Protein AF-A0A1H0K3L9-F1 (afdb_monomer)

Mean predicted aligned error: 3.9 Å

Foldseek 3Di:
DADDLVRLLVLLVVQCVVQAPDAFRKDFLLSSCVSVVVHDLVSNLVSLQVCCVPVPNFKDFDAPPPDDDDDVSQVVRFRDDPNGTGGIITGHDD

pLDDT: mean 91.16, std 9.51, range [56.59, 98.25]

Nearest PDB structures (foldseek):
  4rgw-assembly1_A  TM=5.140E-01  e=5.679E-01  Homo sapiens
  5w1e-assembly1_A  TM=6.101E-01  e=2.213E+00  Streptomyces coelicolor A3(2)
  9jpj-assembly1_J  TM=5.457E-01  e=4.230E+00  Achromobacter denitrificans NBRC 15125

Secondary structure (DSSP, 8-state):
-PPPHHHHHHHHHHHHHHH-SSTT--EEHHHHHHT-TTS-HHHHHHHHHHHHHHSTT-EEEEES-S-S---HHHHHH-EEETTEEEEEEEE---

Radius of gyration: 12.46 Å; Cα contacts (8 Å, |Δi|>4): 114; chains: 1; bounding box: 30×31×34 Å

Solvent-accessible surface area (backbone atoms only — not comparable to full-atom values): 5610 Å² total; per-residue (Å²): 131,83,81,50,67,70,58,50,46,53,49,51,53,52,42,48,65,73,66,32,90,50,88,68,33,77,34,49,35,48,65,47,49,70,72,40,76,92,53,58,69,66,62,51,48,54,36,52,55,45,44,43,70,67,49,83,81,31,35,44,73,37,55,69,89,76,80,88,83,81,47,71,62,40,62,72,42,35,41,80,55,99,90,42,57,20,36,32,40,33,58,52,82,134

Sequence (94 aa):
MALTTAEIETRIRSAYFQLARKRQDWVGMVALRALLTDISRDEIDDTLRHMSRTDGRRVFLAPESCQIDLTQADRDAAVRFGGDDNHLLVILPD

Structure (mmCIF, N/CA/C/O backbone):
data_AF-A0A1H0K3L9-F1
#
_entry.id   AF-A0A1H0K3L9-F1
#
loop_
_atom_site.group_PDB
_atom_site.id
_atom_site.type_symbol
_atom_site.label_atom_id
_atom_site.label_alt_id
_atom_site.label_comp_id
_atom_site.label_asym_id
_atom_site.label_entity_id
_atom_site.label_seq_id
_atom_site.pdbx_PDB_ins_code
_atom_site.Cartn_x
_atom_site.Cartn_y
_atom_site.Cartn_z
_atom_site.occupancy
_atom_site.B_iso_or_equiv
_atom_site.auth_seq_id
_atom_site.auth_comp_id
_atom_site.au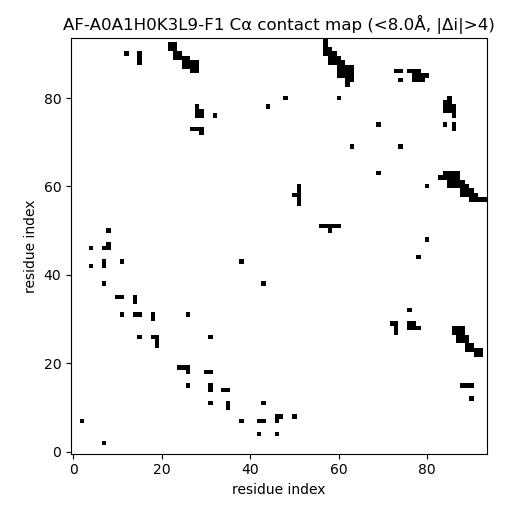th_asym_id
_atom_site.auth_atom_id
_atom_site.pdbx_PDB_model_num
ATOM 1 N N . MET A 1 1 ? -13.511 -6.019 17.825 1.00 69.00 1 MET A N 1
ATOM 2 C CA . MET A 1 1 ? -13.868 -4.709 17.241 1.00 69.00 1 MET A CA 1
ATOM 3 C C . MET A 1 1 ? -13.236 -4.659 15.865 1.00 69.00 1 MET A C 1
ATOM 5 O O . MET A 1 1 ? -12.119 -5.145 15.749 1.00 69.00 1 MET A O 1
ATOM 9 N N . ALA A 1 2 ? -13.951 -4.182 14.846 1.00 81.25 2 ALA A N 1
ATOM 10 C CA . ALA A 1 2 ? -13.351 -3.957 13.531 1.00 81.25 2 ALA A CA 1
ATOM 11 C C . ALA A 1 2 ? -12.398 -2.755 13.609 1.00 81.25 2 ALA A C 1
ATOM 13 O O . ALA A 1 2 ? -12.671 -1.826 14.374 1.00 81.25 2 ALA A O 1
ATOM 14 N N . LEU A 1 3 ? -11.290 -2.796 12.868 1.00 90.44 3 LEU A N 1
ATOM 15 C CA . LEU A 1 3 ? -10.356 -1.675 12.790 1.00 90.44 3 LEU A CA 1
ATOM 16 C C . LEU A 1 3 ? -10.982 -0.540 11.973 1.00 90.44 3 LEU A C 1
ATOM 18 O O . LEU A 1 3 ? -11.702 -0.764 11.004 1.00 90.44 3 LEU A O 1
ATOM 22 N N . THR A 1 4 ? -10.698 0.693 12.359 1.00 95.12 4 THR A N 1
ATOM 23 C CA . THR A 1 4 ? -11.045 1.886 11.585 1.00 95.12 4 THR A CA 1
ATOM 24 C C . THR A 1 4 ? -10.057 2.095 10.436 1.00 95.12 4 THR A C 1
ATOM 26 O O . THR A 1 4 ? -8.907 1.657 10.496 1.00 95.12 4 THR A O 1
ATOM 29 N N . THR A 1 5 ? -10.459 2.848 9.406 1.00 94.38 5 THR A N 1
ATOM 30 C CA . THR A 1 5 ? -9.571 3.220 8.287 1.00 94.38 5 THR A CA 1
ATOM 31 C C . THR A 1 5 ? -8.283 3.898 8.766 1.00 94.38 5 THR A C 1
ATOM 33 O O . THR A 1 5 ? -7.213 3.590 8.256 1.00 94.38 5 THR A O 1
ATOM 36 N N . ALA A 1 6 ? -8.354 4.761 9.787 1.00 95.12 6 ALA A N 1
ATOM 37 C CA . ALA A 1 6 ? -7.182 5.453 10.334 1.00 95.12 6 ALA A CA 1
ATOM 38 C C . ALA A 1 6 ? -6.204 4.500 11.053 1.00 95.12 6 ALA A C 1
ATOM 40 O O . ALA A 1 6 ? -4.982 4.661 10.969 1.00 95.12 6 ALA A O 1
ATOM 41 N N . GLU A 1 7 ? -6.723 3.480 11.742 1.00 97.19 7 GLU A N 1
ATOM 42 C CA . GLU A 1 7 ? -5.893 2.445 12.367 1.00 97.19 7 GLU A CA 1
ATOM 43 C C . GLU A 1 7 ? -5.213 1.575 11.307 1.00 97.19 7 GLU A C 1
ATOM 45 O O . GLU A 1 7 ? -4.021 1.280 11.426 1.00 97.19 7 GLU A O 1
ATOM 50 N N . ILE A 1 8 ? -5.937 1.207 10.246 1.00 97.69 8 ILE A N 1
ATOM 51 C CA . ILE A 1 8 ? -5.385 0.437 9.124 1.00 97.69 8 ILE A CA 1
ATOM 52 C C . ILE A 1 8 ? -4.322 1.260 8.387 1.00 97.69 8 ILE A C 1
ATOM 54 O O . ILE A 1 8 ? -3.237 0.749 8.121 1.00 97.69 8 ILE A O 1
ATOM 58 N N . GLU A 1 9 ? -4.571 2.545 8.129 1.00 97.19 9 GLU A N 1
ATOM 59 C CA . GLU A 1 9 ? -3.601 3.461 7.522 1.00 97.19 9 GLU A CA 1
ATOM 60 C C . GLU A 1 9 ? -2.308 3.528 8.341 1.00 97.19 9 GLU A C 1
ATOM 62 O O . GLU A 1 9 ? -1.209 3.391 7.797 1.00 97.19 9 GLU A O 1
ATOM 67 N N . THR A 1 10 ? -2.427 3.690 9.661 1.00 97.38 10 THR A N 1
ATOM 68 C CA . THR A 1 10 ? -1.271 3.725 10.566 1.00 97.38 10 THR A CA 1
ATOM 69 C C . THR A 1 10 ? -0.434 2.450 10.440 1.00 97.38 10 THR A C 1
ATOM 71 O O . THR A 1 10 ? 0.798 2.507 10.372 1.00 97.38 10 THR A O 1
ATOM 74 N N . ARG A 1 11 ? -1.091 1.289 10.343 1.00 98.19 11 ARG A N 1
ATOM 75 C CA . ARG A 1 11 ? -0.420 -0.004 10.157 1.00 98.19 11 ARG A CA 1
ATOM 76 C C . ARG A 1 11 ? 0.207 -0.143 8.772 1.00 98.19 11 ARG A C 1
ATOM 78 O O . ARG A 1 11 ? 1.345 -0.596 8.690 1.00 98.19 11 ARG A O 1
ATOM 85 N N . ILE A 1 12 ? -0.466 0.302 7.709 1.00 97.94 12 ILE A N 1
ATOM 86 C CA . ILE A 1 12 ? 0.081 0.330 6.342 1.00 97.94 12 ILE A CA 1
ATOM 87 C C . ILE A 1 12 ? 1.349 1.184 6.290 1.00 97.94 12 ILE A C 1
ATOM 89 O O . ILE A 1 12 ? 2.364 0.736 5.760 1.00 97.94 12 ILE A O 1
ATOM 93 N N . ARG A 1 13 ? 1.328 2.390 6.874 1.00 97.25 13 ARG A N 1
ATOM 94 C CA . ARG A 1 13 ? 2.511 3.262 6.945 1.00 97.25 13 ARG A CA 1
ATOM 95 C C . ARG A 1 13 ? 3.645 2.585 7.707 1.00 97.25 13 ARG A C 1
ATOM 97 O O . ARG A 1 13 ? 4.776 2.583 7.229 1.00 97.25 13 ARG A O 1
ATOM 104 N N . SER A 1 14 ? 3.348 1.975 8.857 1.00 97.31 14 SER A N 1
ATOM 105 C CA . SER A 1 14 ? 4.345 1.233 9.636 1.00 97.31 14 SER A CA 1
ATOM 106 C C . SER A 1 14 ? 4.961 0.084 8.829 1.00 97.31 14 SER A C 1
ATOM 108 O O . SER A 1 14 ? 6.184 -0.006 8.742 1.00 97.31 14 SER A O 1
ATOM 110 N N . ALA A 1 15 ? 4.139 -0.739 8.174 1.00 97.94 15 ALA A N 1
ATOM 111 C CA . ALA A 1 15 ? 4.592 -1.846 7.334 1.00 97.94 15 ALA A CA 1
ATOM 112 C C . ALA A 1 15 ? 5.439 -1.359 6.146 1.00 97.94 15 ALA A C 1
ATOM 114 O O . ALA A 1 15 ? 6.504 -1.912 5.878 1.00 97.94 15 ALA A O 1
ATOM 115 N N . TYR A 1 16 ? 5.027 -0.278 5.478 1.00 97.56 16 TYR A N 1
ATOM 116 C CA . TYR A 1 16 ? 5.814 0.347 4.415 1.00 97.56 16 TYR A CA 1
ATOM 117 C C . TYR A 1 16 ? 7.196 0.790 4.915 1.00 97.56 16 TYR A C 1
ATOM 119 O O . TYR A 1 16 ? 8.203 0.445 4.300 1.00 97.56 16 TYR A O 1
ATOM 127 N N . PHE A 1 17 ? 7.273 1.499 6.048 1.00 95.25 17 PHE A N 1
ATOM 128 C CA . PHE A 1 17 ? 8.552 1.973 6.589 1.00 95.25 17 PHE A CA 1
ATOM 129 C C . PHE A 1 17 ? 9.454 0.849 7.114 1.00 95.25 17 PHE A C 1
ATOM 131 O O . PHE A 1 17 ? 10.667 1.033 7.159 1.00 95.25 17 PHE A O 1
ATOM 138 N N . GLN A 1 18 ? 8.897 -0.310 7.477 1.00 96.31 18 GLN A N 1
ATOM 139 C CA . GLN A 1 18 ? 9.687 -1.506 7.787 1.00 96.31 18 GLN A CA 1
ATOM 140 C C . GLN A 1 18 ? 10.300 -2.149 6.533 1.00 96.31 18 GLN A C 1
ATOM 142 O O . GLN A 1 18 ? 11.382 -2.727 6.610 1.00 96.31 18 GLN A O 1
ATOM 147 N N . LEU A 1 19 ? 9.620 -2.063 5.386 1.00 96.06 19 LEU A N 1
ATOM 148 C CA . LEU A 1 19 ? 10.027 -2.715 4.136 1.00 96.06 19 LEU A CA 1
ATOM 149 C C . LEU A 1 19 ? 10.906 -1.832 3.240 1.00 96.06 19 LEU A C 1
ATOM 151 O O . LEU A 1 19 ? 11.771 -2.348 2.528 1.00 96.06 19 LEU A O 1
ATOM 155 N N . ALA A 1 20 ? 10.686 -0.517 3.248 1.00 95.25 20 ALA A N 1
ATOM 156 C CA . ALA A 1 20 ? 11.416 0.426 2.411 1.00 95.25 20 ALA A CA 1
ATOM 157 C C . ALA A 1 20 ? 12.904 0.465 2.800 1.00 95.25 20 ALA A C 1
ATOM 159 O O . ALA A 1 20 ? 13.262 0.797 3.929 1.00 95.25 20 ALA A O 1
ATOM 160 N N . ARG A 1 21 ? 13.802 0.166 1.852 1.00 89.50 21 ARG A N 1
ATOM 161 C CA . ARG A 1 21 ? 15.254 0.119 2.122 1.00 89.50 21 ARG A CA 1
ATOM 162 C C . ARG A 1 21 ? 15.896 1.503 2.153 1.00 89.50 21 ARG A C 1
ATOM 164 O O . ARG A 1 21 ? 16.988 1.680 2.688 1.00 89.50 21 ARG A O 1
ATOM 171 N N . LYS A 1 22 ? 15.231 2.483 1.545 1.00 89.75 22 LYS A N 1
ATOM 172 C CA . LYS A 1 22 ? 15.630 3.889 1.486 1.00 89.75 22 LYS A CA 1
ATOM 173 C C . LYS A 1 22 ? 14.389 4.775 1.470 1.00 89.75 22 LYS A C 1
ATOM 175 O O . LYS A 1 22 ? 13.261 4.308 1.327 1.00 89.75 22 LYS A O 1
ATOM 180 N N . ARG A 1 23 ? 14.598 6.083 1.604 1.00 84.06 23 ARG A N 1
ATOM 181 C CA . ARG A 1 23 ? 13.516 7.058 1.435 1.00 84.06 23 ARG A CA 1
ATOM 182 C C . ARG A 1 23 ? 12.894 6.915 0.044 1.00 84.06 23 ARG A C 1
ATOM 184 O O . ARG A 1 23 ? 13.633 6.848 -0.934 1.00 84.06 2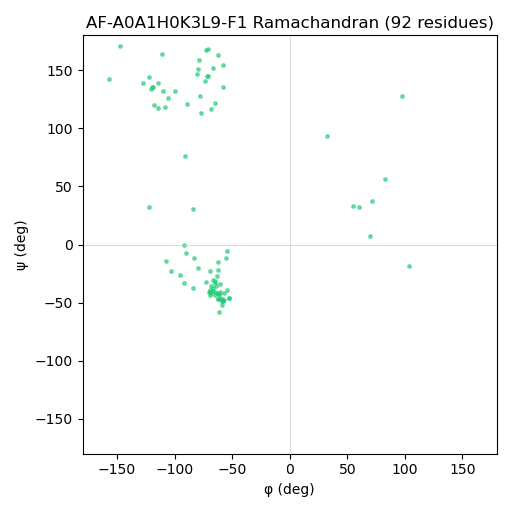3 ARG A O 1
ATOM 191 N N . GLN A 1 24 ? 11.559 6.942 -0.007 1.00 89.94 24 GLN A N 1
ATOM 192 C CA . GLN A 1 24 ? 10.772 6.914 -1.249 1.00 89.94 24 GLN A CA 1
ATOM 193 C C . GLN A 1 24 ? 11.020 5.654 -2.102 1.00 89.94 24 GLN A C 1
ATOM 195 O O . GLN A 1 24 ? 10.995 5.718 -3.328 1.00 89.94 24 GLN A O 1
ATOM 200 N N . ASP A 1 25 ? 11.311 4.523 -1.458 1.00 92.44 25 ASP A N 1
ATOM 201 C CA . ASP A 1 25 ? 11.515 3.251 -2.149 1.00 92.44 25 ASP A CA 1
ATOM 202 C C . ASP A 1 25 ? 10.181 2.586 -2.495 1.00 92.44 25 ASP A C 1
ATOM 204 O O . ASP A 1 25 ? 9.211 2.688 -1.743 1.00 92.44 25 ASP A O 1
ATOM 208 N N . TRP A 1 26 ? 10.142 1.873 -3.616 1.00 93.12 26 TRP A N 1
ATOM 209 C CA . TRP A 1 26 ? 8.965 1.096 -3.988 1.00 93.12 26 TRP A CA 1
ATOM 210 C C . TRP A 1 26 ? 8.923 -0.207 -3.192 1.00 93.12 26 TRP A C 1
ATOM 212 O O . TRP A 1 26 ? 9.882 -0.977 -3.184 1.00 93.12 26 TRP A O 1
ATOM 222 N N . VAL A 1 27 ? 7.790 -0.466 -2.546 1.00 94.44 27 VAL A N 1
ATOM 223 C CA . VAL A 1 27 ? 7.540 -1.676 -1.760 1.00 94.44 27 VAL A CA 1
ATOM 224 C C . VAL A 1 27 ? 6.515 -2.550 -2.473 1.00 94.44 27 VAL A C 1
ATOM 226 O O . VAL A 1 27 ? 5.464 -2.069 -2.892 1.00 94.44 27 VAL A O 1
ATOM 229 N N . GLY A 1 28 ? 6.816 -3.845 -2.592 1.00 93.56 28 GLY A N 1
ATOM 230 C CA . GLY A 1 28 ? 5.928 -4.829 -3.210 1.00 93.56 28 GLY A CA 1
ATOM 231 C C . GLY A 1 28 ? 4.726 -5.195 -2.339 1.00 93.56 28 GLY A C 1
ATOM 232 O O . GLY A 1 28 ? 4.852 -5.386 -1.126 1.00 93.56 28 GLY A O 1
ATOM 233 N N . MET A 1 29 ? 3.563 -5.354 -2.974 1.00 95.69 29 MET A N 1
ATOM 234 C CA . MET A 1 29 ? 2.297 -5.629 -2.290 1.00 95.69 29 MET A CA 1
ATOM 235 C C . MET A 1 29 ? 2.286 -6.988 -1.573 1.00 95.69 29 MET A C 1
ATOM 237 O O . MET A 1 29 ? 1.684 -7.109 -0.509 1.00 95.69 29 MET A O 1
ATOM 241 N N . VAL A 1 30 ? 3.000 -7.994 -2.096 1.00 95.69 30 VAL A N 1
ATOM 242 C CA . VAL A 1 30 ? 3.165 -9.304 -1.434 1.00 95.69 30 VAL A CA 1
ATOM 243 C C . VAL A 1 30 ? 3.801 -9.138 -0.053 1.00 95.69 30 VAL A C 1
ATOM 245 O O . VAL A 1 30 ? 3.258 -9.609 0.946 1.00 95.69 30 VAL A O 1
ATOM 248 N N . ALA A 1 31 ? 4.930 -8.427 0.013 1.00 96.06 31 ALA A N 1
ATOM 249 C CA . ALA A 1 31 ? 5.652 -8.206 1.261 1.00 96.06 31 ALA A CA 1
ATOM 250 C C . ALA A 1 31 ? 4.846 -7.333 2.232 1.00 96.06 31 ALA A C 1
ATOM 252 O O . ALA A 1 31 ? 4.799 -7.631 3.424 1.00 96.06 31 ALA A O 1
ATOM 253 N N . LEU A 1 32 ? 4.164 -6.301 1.723 1.00 97.69 32 LEU A N 1
ATOM 254 C CA . LEU A 1 32 ? 3.291 -5.452 2.534 1.00 97.69 32 LEU A CA 1
ATOM 255 C C . LEU A 1 32 ? 2.179 -6.274 3.201 1.00 97.69 32 LEU A C 1
ATOM 257 O O . LEU A 1 32 ? 1.985 -6.186 4.411 1.00 97.69 32 LEU A O 1
ATOM 261 N N . ARG A 1 33 ? 1.484 -7.118 2.429 1.00 97.38 33 ARG A N 1
ATOM 262 C CA . ARG A 1 33 ? 0.399 -7.972 2.938 1.00 97.38 33 ARG A CA 1
ATOM 263 C C . ARG A 1 33 ? 0.891 -9.016 3.935 1.00 97.38 33 ARG A C 1
ATOM 265 O O . ARG A 1 33 ? 0.179 -9.314 4.889 1.00 97.38 33 ARG A O 1
ATOM 272 N N . ALA A 1 34 ? 2.108 -9.531 3.766 1.00 97.88 34 ALA A N 1
ATOM 273 C CA . ALA A 1 34 ? 2.701 -10.474 4.712 1.00 97.88 34 ALA A CA 1
ATOM 274 C C . ALA A 1 34 ? 2.908 -9.879 6.121 1.00 97.88 34 ALA A C 1
ATOM 276 O O . ALA A 1 34 ? 2.967 -10.633 7.089 1.00 97.88 34 ALA A O 1
ATOM 277 N N . LEU A 1 35 ? 2.976 -8.547 6.259 1.00 98.25 35 LEU A N 1
ATOM 278 C CA . LEU A 1 35 ? 3.048 -7.863 7.558 1.00 98.25 35 LEU A CA 1
ATOM 279 C C . LEU A 1 35 ? 1.673 -7.495 8.145 1.00 98.25 35 LEU A C 1
ATOM 281 O O . LEU A 1 35 ? 1.606 -7.049 9.286 1.00 98.25 35 LEU A O 1
ATOM 285 N N . LEU A 1 36 ? 0.586 -7.677 7.388 1.00 97.50 36 LEU A N 1
ATOM 286 C CA . LEU A 1 36 ? -0.774 -7.233 7.732 1.00 97.50 36 LEU A CA 1
ATOM 287 C C . LEU A 1 36 ? -1.772 -8.403 7.754 1.00 97.50 36 LEU A C 1
ATOM 289 O O . LEU A 1 36 ? -2.939 -8.243 7.410 1.00 97.50 36 LEU A O 1
ATOM 293 N 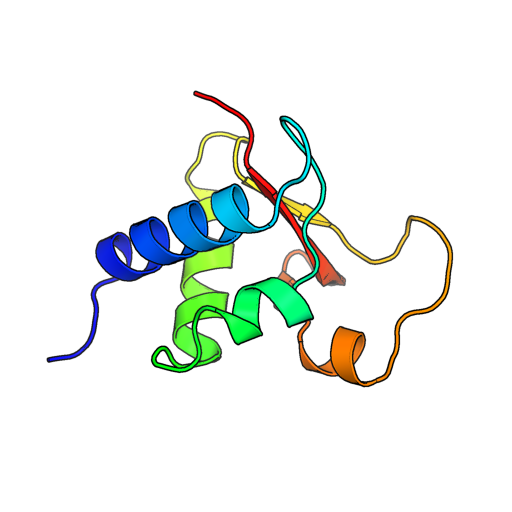N . THR A 1 37 ? -1.304 -9.597 8.127 1.00 96.69 37 THR A N 1
ATOM 294 C CA . THR A 1 37 ? -2.088 -10.851 8.067 1.00 96.69 37 THR A CA 1
ATOM 295 C C . THR A 1 37 ? -3.339 -10.872 8.950 1.00 96.69 37 THR A C 1
ATOM 297 O O . THR A 1 37 ? -4.199 -11.729 8.763 1.00 96.69 37 THR A O 1
ATOM 300 N N . ASP A 1 38 ? -3.457 -9.939 9.896 1.00 95.44 38 ASP A N 1
ATOM 301 C CA . ASP A 1 38 ? -4.609 -9.783 10.780 1.00 95.44 38 ASP A CA 1
ATOM 302 C C . ASP A 1 38 ? -5.681 -8.816 10.240 1.00 95.44 38 ASP A C 1
ATOM 304 O O . ASP A 1 38 ? -6.712 -8.634 10.887 1.00 95.44 38 ASP A O 1
ATOM 308 N N . ILE A 1 39 ? -5.463 -8.217 9.063 1.00 96.69 39 ILE A N 1
ATOM 309 C CA . ILE A 1 39 ? -6.400 -7.308 8.390 1.00 96.69 39 ILE A CA 1
ATOM 310 C C . ILE A 1 39 ? -6.878 -7.962 7.094 1.00 96.69 39 ILE A C 1
ATOM 312 O O . ILE A 1 39 ? -6.092 -8.574 6.365 1.00 96.69 39 ILE A O 1
ATOM 316 N N . SER A 1 40 ? -8.171 -7.845 6.781 1.00 96.38 40 SER A N 1
ATOM 317 C CA . SER A 1 40 ? -8.685 -8.426 5.543 1.00 96.38 40 SER A CA 1
ATOM 318 C C . SER A 1 40 ? -8.107 -7.725 4.311 1.00 96.38 40 SER A C 1
ATOM 320 O O . SER A 1 40 ? -7.775 -6.537 4.325 1.00 96.38 40 SER A O 1
ATOM 322 N N . ARG A 1 41 ? -8.013 -8.470 3.204 1.00 95.81 41 ARG A N 1
ATOM 323 C CA . ARG A 1 41 ? -7.577 -7.927 1.913 1.00 95.81 41 ARG A CA 1
ATOM 324 C C . ARG A 1 41 ? -8.390 -6.699 1.510 1.00 95.81 41 ARG A C 1
ATOM 326 O O . ARG A 1 41 ? -7.795 -5.705 1.108 1.00 95.81 41 ARG A O 1
ATOM 333 N N . ASP A 1 42 ? -9.709 -6.777 1.635 1.00 96.62 42 ASP A N 1
ATOM 334 C CA . ASP A 1 42 ? -10.610 -5.717 1.186 1.00 96.62 42 ASP A CA 1
ATOM 335 C C . ASP A 1 42 ? -10.401 -4.433 2.000 1.00 96.62 42 ASP A C 1
ATOM 337 O O . ASP A 1 42 ? -10.302 -3.354 1.421 1.00 96.62 42 ASP A O 1
ATOM 341 N N . GLU A 1 43 ? -10.213 -4.549 3.319 1.00 97.62 43 GLU A N 1
ATOM 342 C CA . GLU A 1 43 ? -9.910 -3.416 4.203 1.00 97.62 43 GLU A CA 1
ATOM 343 C C . GLU A 1 43 ? -8.569 -2.747 3.867 1.00 97.62 43 GLU A C 1
ATOM 345 O O . GLU A 1 43 ? -8.477 -1.514 3.845 1.00 97.62 43 GLU A O 1
ATOM 350 N N . ILE A 1 44 ? -7.528 -3.535 3.568 1.00 97.88 44 ILE A N 1
ATOM 351 C CA . ILE A 1 44 ? -6.235 -3.005 3.109 1.00 97.88 44 ILE A CA 1
ATOM 352 C C . ILE A 1 44 ? -6.421 -2.270 1.774 1.00 97.88 44 ILE A C 1
ATOM 354 O O . ILE A 1 44 ? -5.948 -1.144 1.615 1.00 97.88 44 ILE A O 1
ATOM 358 N N . ASP A 1 45 ? -7.130 -2.879 0.822 1.00 97.94 45 ASP A N 1
ATOM 359 C CA . ASP A 1 45 ? -7.283 -2.360 -0.538 1.00 97.94 45 ASP A CA 1
ATOM 360 C C . ASP A 1 45 ? -8.140 -1.089 -0.571 1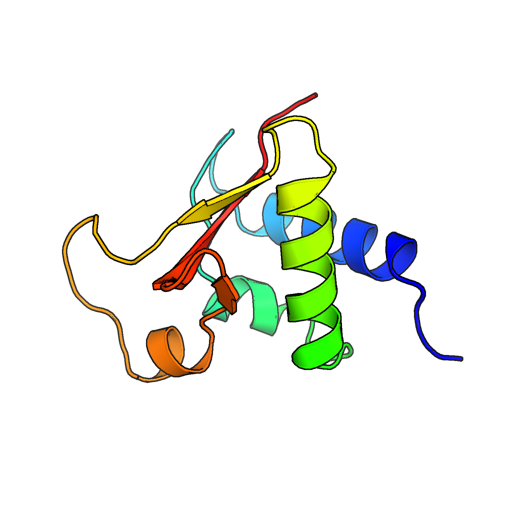.00 97.94 45 ASP A C 1
ATOM 362 O 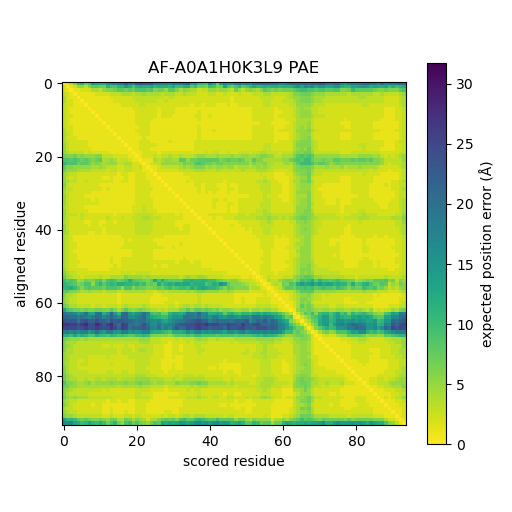O . ASP A 1 45 ? -7.823 -0.144 -1.298 1.00 97.94 45 ASP A O 1
ATOM 366 N N . ASP A 1 46 ? -9.224 -1.037 0.205 1.00 97.62 46 ASP A N 1
ATOM 367 C CA . ASP A 1 46 ? -10.034 0.169 0.398 1.00 97.62 46 ASP A CA 1
ATOM 368 C C . ASP A 1 46 ? -9.206 1.294 1.028 1.00 97.62 46 ASP A C 1
ATOM 370 O O . ASP A 1 46 ? -9.265 2.438 0.565 1.00 97.62 46 ASP A O 1
ATOM 374 N N . THR A 1 47 ? -8.380 0.975 2.027 1.00 97.81 47 THR A N 1
ATOM 375 C CA . THR A 1 47 ? -7.554 1.970 2.721 1.00 97.81 47 THR A CA 1
ATOM 376 C C . THR A 1 47 ? -6.439 2.508 1.824 1.00 97.81 47 THR A C 1
ATOM 378 O O . THR A 1 47 ? -6.262 3.720 1.739 1.00 97.81 47 THR A O 1
ATOM 381 N N . LEU A 1 48 ? -5.742 1.658 1.066 1.00 97.75 48 LEU A N 1
ATOM 382 C CA . LEU A 1 48 ? -4.730 2.100 0.096 1.00 97.75 48 LEU A CA 1
ATOM 383 C C . LEU A 1 48 ? -5.329 3.014 -0.981 1.00 97.75 48 LEU A C 1
ATOM 385 O O . LEU A 1 48 ? -4.736 4.035 -1.340 1.00 97.75 48 LEU A O 1
ATOM 389 N N . ARG A 1 49 ? -6.532 2.687 -1.471 1.00 97.12 49 ARG A N 1
ATOM 390 C CA . ARG A 1 49 ? -7.271 3.538 -2.415 1.00 97.12 49 ARG A CA 1
ATOM 391 C C . ARG A 1 49 ? -7.705 4.856 -1.782 1.00 97.12 49 ARG A C 1
ATOM 393 O O . ARG A 1 49 ? -7.692 5.877 -2.469 1.00 97.12 49 ARG A O 1
ATOM 400 N N . HIS A 1 50 ? -8.096 4.844 -0.509 1.00 96.50 50 HIS A N 1
ATOM 401 C CA . HIS A 1 50 ? -8.410 6.055 0.243 1.00 96.50 50 HIS A CA 1
ATOM 402 C C . HIS A 1 50 ? -7.178 6.958 0.346 1.00 96.50 50 HIS A C 1
ATOM 404 O O . HIS A 1 50 ? -7.206 8.057 -0.202 1.00 96.50 50 HIS A O 1
ATOM 410 N N . MET A 1 51 ? -6.076 6.449 0.905 1.00 96.25 51 MET A N 1
ATOM 411 C CA . MET A 1 51 ? -4.807 7.170 1.059 1.00 96.25 51 MET A CA 1
ATOM 412 C C . MET A 1 51 ? -4.318 7.768 -0.268 1.00 96.25 51 MET A C 1
ATOM 414 O O . MET A 1 51 ? -3.980 8.948 -0.345 1.00 96.25 51 MET A O 1
ATOM 418 N N . SER A 1 52 ? -4.343 6.987 -1.357 1.00 95.00 52 SER A N 1
ATOM 419 C CA . SER A 1 52 ? -3.901 7.468 -2.674 1.00 95.00 52 SER A CA 1
ATOM 420 C C . SER A 1 52 ? -4.759 8.623 -3.220 1.00 95.00 52 SER A C 1
ATOM 422 O O . SER A 1 52 ? -4.262 9.461 -3.974 1.00 95.00 52 SER A O 1
ATOM 424 N N . ARG A 1 53 ? -6.034 8.720 -2.817 1.00 94.38 53 ARG A N 1
ATOM 425 C CA . ARG A 1 53 ? -6.930 9.831 -3.184 1.00 94.38 53 ARG A CA 1
ATOM 426 C C . ARG A 1 53 ? -6.769 11.050 -2.277 1.00 94.38 53 ARG A C 1
ATOM 428 O O . ARG A 1 53 ? -6.902 12.170 -2.766 1.00 94.38 53 ARG A O 1
ATOM 435 N N . THR A 1 54 ? -6.552 10.847 -0.980 1.00 93.88 54 THR A N 1
ATOM 436 C CA . THR A 1 54 ? -6.657 11.909 0.033 1.00 93.88 54 THR A CA 1
ATOM 437 C C . THR A 1 54 ? -5.332 12.568 0.382 1.00 93.88 54 THR A C 1
ATOM 439 O O . THR A 1 54 ? -5.321 13.745 0.734 1.00 93.88 54 THR A O 1
ATOM 442 N N . ASP A 1 55 ? -4.209 11.872 0.223 1.00 87.69 55 ASP A N 1
ATOM 443 C CA . ASP A 1 55 ? -2.927 12.296 0.802 1.00 87.69 55 ASP A CA 1
ATOM 444 C C . ASP A 1 55 ? -2.161 13.323 -0.043 1.00 87.69 55 ASP A C 1
ATOM 446 O O . ASP A 1 55 ? -0.932 13.336 -0.069 1.00 87.69 55 ASP A O 1
ATOM 450 N N . GLY A 1 56 ? -2.860 14.175 -0.796 1.00 79.31 56 GLY A N 1
ATOM 451 C CA . GLY A 1 56 ? -2.246 15.318 -1.479 1.00 79.31 56 GLY A CA 1
ATOM 452 C C . GLY A 1 56 ? -1.073 14.965 -2.405 1.00 79.31 56 GLY A C 1
ATOM 453 O O . GLY A 1 56 ? -0.151 15.767 -2.534 1.00 79.31 56 GLY A O 1
ATOM 454 N N . ARG A 1 57 ? -1.104 13.788 -3.054 1.00 82.69 57 ARG A N 1
ATOM 455 C CA . ARG A 1 57 ? -0.017 13.225 -3.888 1.00 82.69 57 ARG A CA 1
ATOM 456 C C . ARG A 1 57 ? 1.213 12.746 -3.097 1.00 82.69 57 ARG A C 1
ATOM 458 O O . ARG A 1 57 ? 2.339 12.911 -3.559 1.00 82.69 57 ARG A O 1
ATOM 465 N N . ARG A 1 58 ? 1.021 12.154 -1.914 1.00 92.19 58 ARG A N 1
ATOM 466 C CA . ARG A 1 58 ? 2.101 11.509 -1.136 1.00 92.19 58 ARG A CA 1
ATOM 467 C C . ARG A 1 58 ? 2.095 9.988 -1.219 1.00 92.19 58 ARG A C 1
ATOM 469 O O . ARG A 1 58 ? 3.138 9.377 -1.009 1.00 92.19 58 ARG A O 1
ATOM 476 N N . VAL A 1 59 ? 0.952 9.384 -1.531 1.00 95.81 59 VAL A N 1
ATOM 477 C CA . VAL A 1 59 ? 0.793 7.929 -1.623 1.00 95.81 59 VAL A CA 1
ATOM 478 C C . VAL A 1 59 ? 0.498 7.546 -3.063 1.00 95.81 59 VAL A C 1
ATOM 480 O O . VAL A 1 59 ? -0.530 7.938 -3.621 1.00 95.81 59 VAL A O 1
ATOM 483 N N . PHE A 1 60 ? 1.400 6.768 -3.658 1.00 94.81 60 PHE A N 1
ATOM 484 C CA . PHE A 1 60 ? 1.259 6.308 -5.034 1.00 94.81 60 PHE A CA 1
ATOM 485 C C . PHE A 1 60 ? 1.241 4.791 -5.094 1.00 94.81 60 PHE A C 1
ATOM 487 O O . PHE A 1 60 ? 2.081 4.108 -4.505 1.00 94.81 60 PHE A O 1
ATOM 494 N N . LEU A 1 61 ? 0.275 4.302 -5.860 1.00 94.38 61 LEU A N 1
ATOM 495 C CA . LEU A 1 61 ? 0.198 2.937 -6.338 1.00 94.38 61 LEU A CA 1
ATOM 496 C C . LEU A 1 61 ? 0.709 2.947 -7.776 1.00 94.38 61 LEU A C 1
ATOM 498 O O . LEU A 1 61 ? 0.328 3.832 -8.546 1.00 94.38 61 LEU A O 1
ATOM 502 N N . ALA A 1 62 ? 1.601 2.020 -8.111 1.00 91.00 62 ALA A N 1
ATOM 503 C CA . ALA A 1 62 ? 2.141 1.920 -9.460 1.00 91.00 62 ALA A CA 1
ATOM 504 C C . ALA A 1 62 ? 1.804 0.567 -10.102 1.00 91.00 62 ALA 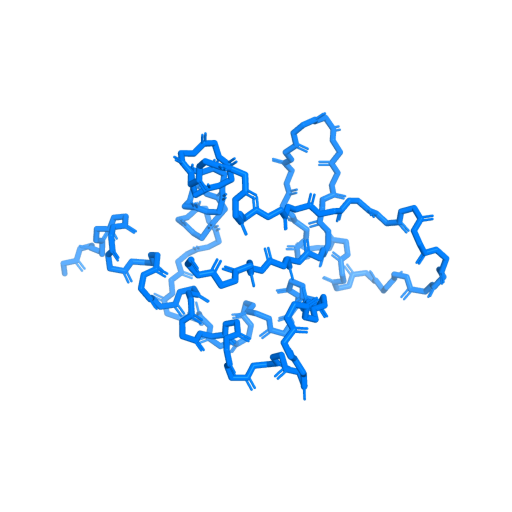A C 1
ATOM 506 O O . ALA A 1 62 ? 1.974 -0.479 -9.452 1.00 91.00 62 ALA A O 1
ATOM 507 N N . PRO A 1 63 ? 1.366 0.580 -11.377 1.00 83.62 63 PRO A N 1
ATOM 508 C CA . PRO A 1 63 ? 1.275 -0.621 -12.185 1.00 83.62 63 PRO A CA 1
ATOM 509 C C . PRO A 1 63 ? 2.669 -1.108 -12.597 1.00 83.62 63 PRO A C 1
ATOM 511 O O . PRO A 1 63 ? 3.675 -0.406 -12.485 1.00 83.62 63 PRO A O 1
ATOM 514 N N . GLU A 1 64 ? 2.697 -2.333 -13.105 1.00 60.81 64 GLU A N 1
ATOM 515 C CA . GLU A 1 64 ? 3.869 -3.129 -13.488 1.00 60.81 64 GLU A CA 1
ATOM 516 C C . GLU A 1 64 ? 4.840 -2.483 -14.494 1.00 60.81 64 GLU A C 1
ATOM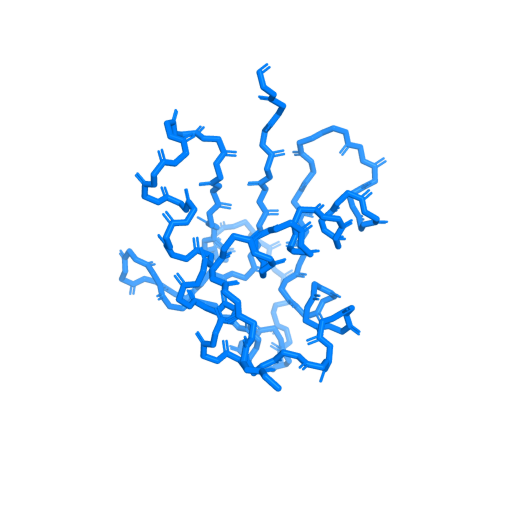 518 O O . GLU A 1 64 ? 5.933 -3.005 -14.673 1.00 60.81 64 GLU A O 1
ATOM 523 N N . SER A 1 65 ? 4.513 -1.367 -15.154 1.00 59.72 65 SER A N 1
ATOM 524 C CA . SER A 1 65 ? 5.223 -0.848 -16.343 1.00 59.72 65 SER A CA 1
ATOM 525 C C . SER A 1 65 ? 6.748 -0.619 -16.200 1.00 59.72 65 SER A C 1
ATOM 527 O O . SER A 1 65 ? 7.420 -0.332 -17.190 1.00 59.72 65 SER A O 1
ATOM 529 N N . CYS A 1 66 ? 7.320 -0.792 -15.006 1.00 60.09 66 CYS A N 1
ATOM 530 C CA . CYS A 1 66 ? 8.748 -0.955 -14.740 1.00 60.09 66 CYS A CA 1
ATOM 531 C C . CYS A 1 66 ? 9.197 -2.444 -14.747 1.00 60.09 66 CYS A C 1
ATOM 533 O O . CYS A 1 66 ? 9.459 -3.026 -13.702 1.00 60.09 66 CYS A O 1
ATOM 535 N N . GLN A 1 67 ? 9.314 -3.029 -15.944 1.00 56.59 67 GLN A N 1
ATOM 536 C CA . GLN A 1 67 ? 10.211 -4.131 -16.362 1.00 56.59 67 GLN A CA 1
ATOM 537 C C . GLN A 1 67 ? 10.622 -5.252 -15.347 1.00 56.59 67 GLN A C 1
ATOM 539 O O . GLN A 1 67 ? 11.717 -5.221 -14.790 1.00 56.59 67 GLN A O 1
ATOM 544 N N . ILE A 1 68 ? 9.819 -6.337 -15.398 1.00 60.84 68 ILE A N 1
ATOM 545 C CA . ILE A 1 68 ? 10.111 -7.804 -15.465 1.00 60.84 68 ILE A CA 1
ATOM 546 C C . ILE A 1 68 ? 10.097 -8.662 -14.165 1.00 60.84 68 ILE A C 1
ATOM 548 O O . ILE A 1 68 ? 10.809 -8.390 -13.204 1.00 60.84 68 ILE A O 1
ATOM 552 N N . ASP A 1 69 ? 9.320 -9.765 -14.258 1.00 71.31 69 ASP A N 1
ATOM 553 C CA . ASP A 1 69 ? 9.039 -10.910 -13.356 1.00 71.31 69 ASP A CA 1
ATOM 554 C C . ASP A 1 69 ? 7.981 -10.736 -12.246 1.00 71.31 69 ASP A C 1
ATOM 556 O O . ASP A 1 69 ? 8.222 -11.035 -11.076 1.00 71.31 69 ASP A O 1
ATOM 560 N N . LEU A 1 70 ? 6.742 -10.370 -12.614 1.00 78.19 70 LEU A N 1
ATOM 561 C CA . LEU A 1 70 ? 5.602 -10.628 -11.726 1.00 78.19 70 LEU A CA 1
ATOM 562 C C . LEU A 1 70 ? 5.325 -12.127 -11.614 1.00 78.19 70 LEU A C 1
ATOM 564 O O . LEU A 1 70 ? 4.902 -12.803 -12.565 1.00 78.19 70 LEU A O 1
ATOM 568 N N . THR A 1 71 ? 5.473 -12.634 -10.398 1.00 87.88 71 THR A N 1
ATOM 569 C CA . THR A 1 71 ? 5.009 -13.968 -10.042 1.00 87.88 71 THR A CA 1
ATOM 570 C C . THR A 1 71 ? 3.480 -14.001 -9.992 1.00 87.88 71 THR A C 1
ATOM 572 O O . THR A 1 71 ? 2.798 -12.972 -9.994 1.00 87.88 71 THR A O 1
ATOM 575 N N . GLN A 1 72 ? 2.904 -15.202 -9.910 1.00 90.19 72 GLN A N 1
ATOM 576 C CA . GLN A 1 72 ? 1.469 -15.315 -9.651 1.00 90.19 72 GLN A CA 1
ATOM 577 C C . GLN A 1 72 ? 1.089 -14.679 -8.307 1.00 90.19 72 GLN A C 1
ATOM 579 O O . GLN A 1 72 ? 0.045 -14.047 -8.223 1.00 90.19 72 GLN A O 1
ATOM 584 N N . ALA A 1 73 ? 1.964 -14.756 -7.299 1.00 91.50 73 ALA A N 1
ATOM 585 C CA . ALA A 1 73 ? 1.727 -14.122 -6.008 1.00 91.50 73 ALA A CA 1
ATOM 586 C C . ALA A 1 73 ? 1.652 -12.592 -6.122 1.00 91.50 73 ALA A C 1
ATOM 588 O O . ALA A 1 73 ? 0.836 -11.977 -5.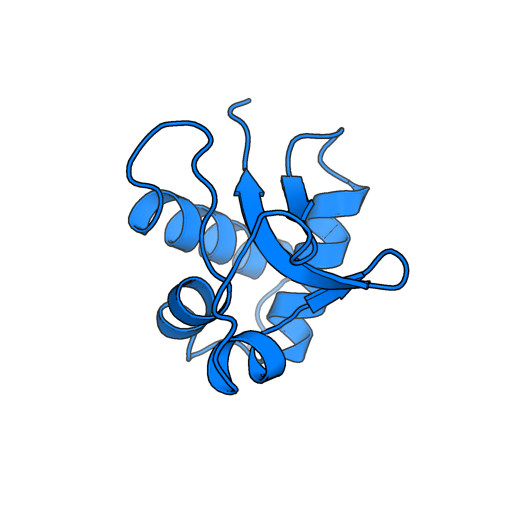442 1.00 91.50 73 ALA A O 1
ATOM 589 N N . ASP A 1 74 ? 2.444 -11.974 -7.003 1.00 91.00 74 ASP A N 1
ATOM 590 C CA . ASP A 1 74 ? 2.377 -10.525 -7.215 1.00 91.00 74 ASP A CA 1
ATOM 591 C C . ASP A 1 74 ? 1.079 -10.103 -7.905 1.00 91.00 74 ASP A C 1
ATOM 593 O O . ASP A 1 74 ? 0.480 -9.091 -7.526 1.00 91.00 74 ASP A O 1
ATOM 597 N N . ARG A 1 75 ? 0.611 -10.898 -8.877 1.00 90.38 75 ARG A N 1
ATOM 598 C CA . ARG A 1 75 ? -0.709 -10.713 -9.500 1.00 90.38 75 ARG A CA 1
ATOM 599 C C . ARG A 1 75 ? -1.824 -10.878 -8.477 1.00 90.38 75 ARG A C 1
ATOM 601 O O . ARG A 1 75 ? -2.693 -10.019 -8.364 1.00 90.38 75 ARG A O 1
ATOM 608 N N . ASP A 1 76 ? -1.747 -11.931 -7.676 1.00 93.25 76 ASP A N 1
ATOM 609 C CA . ASP A 1 76 ? -2.737 -12.217 -6.649 1.00 93.25 76 ASP A CA 1
ATOM 610 C C . ASP A 1 76 ? -2.722 -11.157 -5.550 1.00 93.25 76 ASP A C 1
ATOM 612 O O . ASP A 1 76 ? -3.772 -10.882 -4.991 1.00 93.25 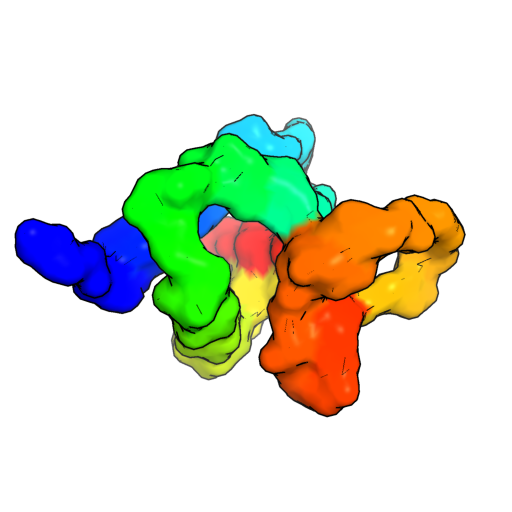76 ASP A O 1
ATOM 616 N N . ALA A 1 77 ? -1.591 -10.522 -5.242 1.00 95.12 77 ALA A N 1
ATOM 617 C CA . ALA A 1 77 ? -1.502 -9.489 -4.212 1.00 95.12 77 ALA A CA 1
ATOM 618 C C . ALA A 1 77 ? -1.911 -8.088 -4.691 1.00 95.12 77 ALA A C 1
ATOM 620 O O . ALA A 1 77 ? -2.071 -7.204 -3.848 1.00 95.12 77 ALA A O 1
ATOM 621 N N . ALA A 1 78 ? -2.082 -7.867 -5.994 1.00 94.88 78 ALA A N 1
ATOM 622 C CA . ALA A 1 78 ? -2.291 -6.543 -6.568 1.00 94.88 78 ALA A CA 1
ATOM 623 C C . ALA A 1 78 ? -3.512 -5.799 -6.000 1.00 94.88 78 ALA A C 1
ATOM 625 O O . ALA A 1 78 ? -4.490 -6.407 -5.546 1.00 94.88 78 ALA A O 1
ATOM 626 N N . VAL A 1 79 ? -3.450 -4.468 -6.065 1.00 95.94 79 VAL A N 1
ATOM 627 C CA . VAL A 1 79 ? -4.562 -3.564 -5.747 1.00 95.94 79 VAL A CA 1
ATOM 628 C C . VAL A 1 79 ? -5.084 -2.950 -7.037 1.00 95.94 79 VAL A C 1
ATOM 630 O O . VAL A 1 79 ? -4.372 -2.216 -7.726 1.00 95.94 79 VAL A O 1
ATOM 633 N N . ARG A 1 80 ? -6.353 -3.209 -7.353 1.00 94.50 80 ARG A N 1
ATOM 634 C CA . ARG A 1 80 ? -6.996 -2.638 -8.537 1.00 94.50 80 ARG A CA 1
ATOM 635 C C . ARG A 1 80 ? -7.378 -1.180 -8.290 1.00 94.50 80 ARG A C 1
ATOM 637 O O . ARG A 1 80 ? -8.258 -0.885 -7.480 1.00 94.50 80 ARG A O 1
ATOM 644 N N . PHE A 1 81 ? -6.732 -0.255 -8.992 1.00 93.81 81 PHE A N 1
ATOM 645 C CA . PHE A 1 81 ? -6.960 1.183 -8.847 1.00 93.81 81 PHE A CA 1
ATOM 646 C C . PHE A 1 81 ? -6.530 1.939 -10.106 1.00 93.81 81 PHE A C 1
ATOM 648 O O . PHE A 1 81 ? -5.544 1.589 -10.741 1.00 93.81 81 PHE A O 1
ATOM 655 N N . GLY A 1 82 ? -7.284 2.972 -10.492 1.00 88.88 82 GLY A N 1
ATOM 656 C CA . GLY A 1 82 ? -6.974 3.760 -11.693 1.00 88.88 82 GLY A CA 1
ATOM 657 C C . GLY A 1 82 ? -7.192 3.031 -13.028 1.00 88.88 82 GLY A C 1
ATOM 658 O O . GLY A 1 82 ? -6.866 3.591 -14.063 1.00 88.88 82 GLY A O 1
ATOM 659 N N . GLY A 1 83 ? -7.780 1.829 -13.015 1.00 90.12 83 GLY A N 1
ATOM 660 C CA . GLY A 1 83 ? -7.988 0.987 -14.203 1.00 90.12 83 GLY A CA 1
ATOM 661 C C . GLY A 1 83 ? -7.010 -0.186 -14.305 1.00 90.12 83 GLY A C 1
ATOM 662 O O . GLY A 1 83 ? -7.340 -1.177 -14.956 1.00 90.12 83 GLY A O 1
ATOM 663 N N . ASP A 1 84 ? -5.899 -0.112 -13.573 1.00 90.81 84 ASP A N 1
ATOM 664 C CA . ASP A 1 84 ? -4.815 -1.090 -13.585 1.00 90.81 84 ASP A CA 1
ATOM 665 C C . ASP A 1 84 ? -4.726 -1.879 -12.273 1.00 90.81 84 ASP A C 1
ATOM 667 O O . ASP A 1 84 ? -5.267 -1.483 -11.230 1.00 90.81 84 ASP A O 1
ATOM 671 N N . ASP A 1 85 ? -4.007 -2.996 -12.332 1.00 92.50 85 ASP A N 1
ATOM 672 C CA . ASP A 1 85 ? -3.575 -3.745 -11.160 1.00 92.50 85 ASP A CA 1
ATOM 673 C C . ASP A 1 85 ? -2.215 -3.190 -10.705 1.00 92.50 85 ASP A C 1
ATOM 675 O O . ASP A 1 85 ? -1.250 -3.121 -11.465 1.00 92.50 85 ASP A O 1
ATOM 679 N N . ASN A 1 86 ? -2.161 -2.710 -9.462 1.00 93.69 86 ASN A N 1
ATOM 680 C CA . ASN A 1 86 ? -0.993 -2.037 -8.907 1.00 93.69 86 ASN A CA 1
ATOM 681 C C . ASN A 1 86 ? -0.279 -2.965 -7.929 1.00 93.69 86 ASN A C 1
ATOM 683 O O . ASN A 1 86 ? -0.879 -3.454 -6.967 1.00 93.69 86 ASN A O 1
ATOM 687 N N . HIS A 1 87 ? 1.012 -3.173 -8.157 1.00 92.38 87 HIS A N 1
ATOM 688 C CA . HIS A 1 87 ? 1.820 -4.144 -7.413 1.00 92.38 87 HIS A CA 1
ATOM 689 C C . HIS A 1 87 ? 2.799 -3.474 -6.451 1.00 92.38 87 HIS A C 1
ATOM 691 O O . HIS A 1 87 ? 3.350 -4.137 -5.571 1.00 92.38 87 HIS A O 1
ATOM 697 N N . LEU A 1 88 ? 3.013 -2.167 -6.611 1.00 93.81 88 LEU A N 1
ATOM 698 C CA . LEU A 1 88 ? 3.979 -1.396 -5.845 1.00 93.81 88 LEU A CA 1
ATOM 699 C C . LEU A 1 88 ? 3.303 -0.236 -5.117 1.00 93.81 88 LEU A C 1
ATOM 701 O O . LEU A 1 88 ? 2.391 0.406 -5.643 1.00 93.81 88 LEU A O 1
ATOM 705 N N . LEU A 1 89 ? 3.807 0.044 -3.920 1.00 95.75 89 LEU A N 1
ATOM 706 C CA . LEU A 1 89 ? 3.446 1.179 -3.082 1.00 95.75 89 LEU A CA 1
ATOM 707 C C . LEU A 1 89 ? 4.687 2.035 -2.827 1.00 95.75 89 LEU A C 1
ATOM 709 O O . LEU A 1 89 ? 5.737 1.510 -2.458 1.00 95.75 89 LEU A O 1
ATOM 713 N N . VAL A 1 90 ? 4.547 3.352 -2.947 1.00 96.00 90 VAL A N 1
ATOM 714 C CA . VAL A 1 90 ? 5.495 4.315 -2.374 1.00 96.00 90 VAL A CA 1
ATOM 715 C C . VAL A 1 90 ? 4.741 5.339 -1.535 1.00 96.00 90 VAL A C 1
ATOM 717 O O . VAL A 1 90 ? 3.672 5.823 -1.918 1.00 96.00 90 VAL A O 1
ATOM 720 N N . ILE A 1 91 ? 5.321 5.676 -0.386 1.00 96.31 91 ILE A N 1
ATOM 721 C CA . ILE A 1 91 ? 4.873 6.762 0.486 1.00 96.31 91 ILE A CA 1
ATOM 722 C C . ILE A 1 91 ? 6.004 7.786 0.572 1.00 96.31 91 ILE A C 1
ATOM 724 O O . ILE A 1 91 ? 7.132 7.471 0.976 1.00 96.31 91 ILE A O 1
ATOM 728 N N . LEU A 1 92 ? 5.702 9.010 0.148 1.00 92.38 92 LEU A N 1
ATOM 729 C CA . LEU A 1 92 ? 6.599 10.155 0.229 1.00 92.38 92 LEU A CA 1
ATOM 730 C C . LEU A 1 92 ? 6.586 10.751 1.649 1.00 92.38 92 LEU A C 1
ATOM 732 O O . LEU A 1 92 ? 5.575 10.643 2.342 1.00 92.38 92 LEU A O 1
ATOM 736 N N . PRO A 1 93 ? 7.696 11.367 2.097 1.00 81.81 93 PRO A N 1
ATOM 737 C CA . PRO A 1 93 ? 7.730 12.099 3.360 1.00 81.81 93 PRO A CA 1
ATOM 738 C C . PRO A 1 93 ? 6.767 13.293 3.357 1.00 81.81 93 PRO A C 1
ATOM 740 O O . PRO A 1 93 ? 6.336 13.749 2.293 1.00 81.81 93 PRO A O 1
ATOM 743 N N . ASP A 1 94 ? 6.473 13.790 4.561 1.00 73.00 94 ASP A N 1
ATOM 744 C CA . ASP A 1 94 ? 5.611 14.953 4.760 1.00 73.00 94 ASP A CA 1
ATOM 745 C C . ASP A 1 94 ? 6.186 16.289 4.275 1.00 73.00 94 ASP A C 1
ATOM 747 O O . ASP A 1 94 ? 7.429 16.434 4.214 1.00 73.00 94 ASP A O 1
#

Organism: NCBI:txid504798